Protein AF-E7R074-F1 (afdb_monomer)

Mean predicted aligned error: 16.19 Å

pLDDT: mean 72.81, std 16.32, range [44.53, 93.94]

Organism: NCBI:txid797209

Nearest PDB structures (foldseek):
  2k4d-assembly1_A  TM=3.672E-01  e=8.460E-02  Homo sapiens
  9c57-assembly1_K  TM=5.147E-01  e=5.067E+00  Homo sapiens

Solvent-accessible surface area (backbone atoms only — not comparable to full-atom values): 5712 Å² total; per-residue (Å²): 141,76,82,71,84,78,76,74,93,78,72,98,78,51,42,8,76,84,74,70,75,46,61,34,78,43,71,16,85,88,80,69,47,41,23,22,75,90,46,42,33,80,89,77,64,27,34,48,70,59,38,44,64,72,68,57,77,80,78,74,88,68,82,80,61,82,69,94,71,74,84,65,71,76,76,81,75,70,87,86,83,88,131

Radius of gyration: 26.93 Å; Cα contacts (8 Å, |Δi|>4): 70; chains: 1; bounding box: 84×59×19 Å

Sequence (83 aa):
MYVAPVFPSMSVTGLCQICEAAEATHDCDRCGALVCDEHWNRQSGFCVECAAELGVGEGERTPNGPGAEDITPPDTEDETHRF

Secondary structure (DSSP, 8-state):
-------------SB-TTTSSSB--EE-TTT--EE-TTTEETTTTEEHHHHHHHH-SSS-----PPP----------------

Structure (mmCIF, N/CA/C/O backbone):
data_AF-E7R074-F1
#
_entry.id   AF-E7R074-F1
#
loop_
_atom_site.group_PDB
_atom_site.id
_atom_site.type_symbol
_atom_site.label_atom_id
_atom_site.label_alt_id
_atom_site.label_comp_id
_atom_site.label_asym_id
_atom_site.label_entity_id
_atom_site.label_seq_id
_atom_site.pdbx_PDB_ins_code
_atom_site.Cartn_x
_atom_site.Cartn_y
_atom_site.Cartn_z
_atom_site.occupancy
_atom_site.B_iso_or_equiv
_atom_site.auth_seq_id
_atom_site.auth_comp_id
_atom_site.auth_asym_id
_atom_site.auth_atom_id
_atom_site.pdbx_PDB_model_num
ATOM 1 N N . MET A 1 1 ? -14.857 35.259 -8.907 1.00 52.59 1 MET A N 1
ATOM 2 C CA . MET A 1 1 ? -15.368 34.139 -8.087 1.00 5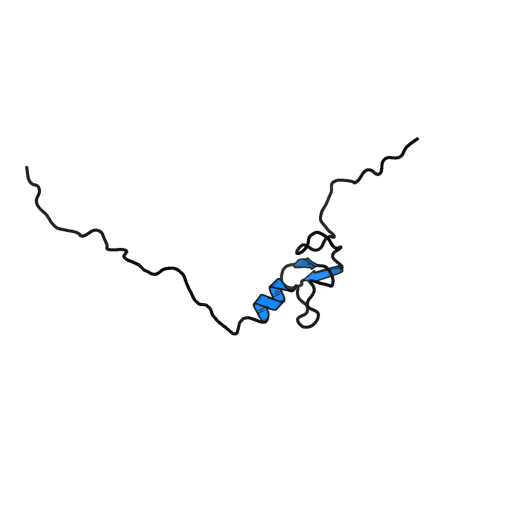2.59 1 MET A CA 1
ATOM 3 C C . MET A 1 1 ? -15.221 32.839 -8.873 1.00 52.59 1 MET A C 1
ATOM 5 O O . MET A 1 1 ? -16.192 32.318 -9.389 1.00 52.59 1 MET A O 1
ATOM 9 N N . TYR A 1 2 ? -13.988 32.357 -9.027 1.00 59.25 2 TYR A N 1
ATOM 10 C CA . TYR A 1 2 ? -13.717 30.992 -9.476 1.00 59.25 2 TYR A CA 1
ATOM 11 C C . TYR A 1 2 ? -12.984 30.342 -8.314 1.00 59.25 2 TYR A C 1
ATOM 13 O O . TYR A 1 2 ? -11.865 30.736 -7.991 1.00 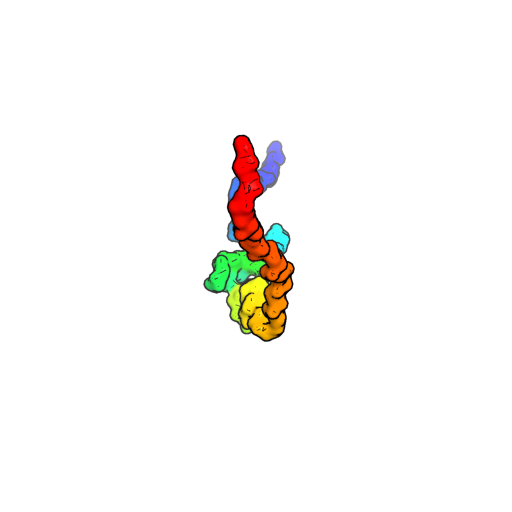59.25 2 TYR A O 1
ATOM 21 N N . VAL A 1 3 ? -13.669 29.446 -7.612 1.00 55.59 3 VAL A N 1
ATOM 22 C CA . VAL A 1 3 ? -13.052 28.633 -6.569 1.00 55.59 3 VAL A CA 1
ATOM 23 C C . VAL A 1 3 ? -12.262 27.572 -7.325 1.00 55.59 3 VAL A C 1
ATOM 25 O O . VAL A 1 3 ? -12.846 26.655 -7.894 1.00 55.59 3 VAL A O 1
ATOM 28 N N . ALA A 1 4 ? -10.950 27.763 -7.453 1.00 57.28 4 ALA A N 1
ATOM 29 C CA . ALA A 1 4 ? -10.082 26.709 -7.957 1.00 57.28 4 ALA A CA 1
ATOM 30 C C . ALA A 1 4 ? -10.184 25.515 -6.989 1.00 57.28 4 ALA A C 1
ATOM 32 O O . ALA A 1 4 ? -10.103 25.739 -5.776 1.00 57.28 4 ALA A O 1
ATOM 33 N N . PRO A 1 5 ? -10.367 24.270 -7.465 1.00 61.53 5 PRO A N 1
ATOM 34 C CA . PRO A 1 5 ? -10.214 23.105 -6.612 1.00 61.53 5 PRO A CA 1
ATOM 35 C C . PRO A 1 5 ? -8.740 23.031 -6.214 1.00 61.53 5 PRO A C 1
ATOM 37 O O . PRO A 1 5 ? -7.876 22.623 -6.987 1.00 61.53 5 PRO A O 1
ATOM 40 N N . VAL A 1 6 ? -8.444 23.516 -5.012 1.00 56.78 6 VAL A N 1
ATOM 41 C CA . VAL A 1 6 ? -7.175 23.272 -4.338 1.00 56.78 6 VAL A CA 1
ATOM 42 C C . VAL A 1 6 ? -7.129 21.766 -4.111 1.00 56.78 6 VAL A C 1
ATOM 44 O O . VAL A 1 6 ? -7.853 21.269 -3.259 1.00 56.78 6 VAL A O 1
ATOM 47 N N . PHE A 1 7 ? -6.343 21.038 -4.902 1.00 61.38 7 PHE A N 1
ATOM 48 C CA . PHE A 1 7 ? -5.918 19.686 -4.552 1.00 61.38 7 PHE A CA 1
ATOM 49 C C . PHE A 1 7 ? -4.869 19.837 -3.444 1.00 61.38 7 PHE A C 1
ATOM 51 O O . PHE A 1 7 ? -3.767 20.312 -3.733 1.00 61.38 7 PHE A O 1
ATOM 58 N N . PRO A 1 8 ? -5.185 19.532 -2.172 1.00 55.88 8 PRO A N 1
ATOM 59 C CA . PRO A 1 8 ? -4.194 19.592 -1.116 1.00 55.88 8 PRO A CA 1
ATOM 60 C C . PRO A 1 8 ? -3.188 18.461 -1.331 1.00 55.88 8 PRO A C 1
ATOM 62 O O . PRO A 1 8 ? -3.498 17.277 -1.242 1.00 55.88 8 PRO A O 1
ATOM 65 N N . SER A 1 9 ? -1.953 18.840 -1.613 1.00 71.75 9 SER A N 1
ATOM 66 C CA . SER A 1 9 ? -0.780 18.001 -1.426 1.00 71.75 9 SER A CA 1
ATOM 67 C C . SER A 1 9 ? -0.631 17.655 0.065 1.00 71.75 9 SER A C 1
ATOM 69 O O . SER A 1 9 ? -0.081 18.466 0.804 1.00 71.75 9 SER A O 1
ATOM 71 N N . MET A 1 10 ? -1.190 16.508 0.486 1.00 48.50 10 MET A N 1
ATOM 72 C CA . MET A 1 10 ? -0.941 15.685 1.699 1.00 48.50 10 MET A CA 1
ATOM 73 C C . MET A 1 10 ? -2.103 14.665 1.783 1.00 48.50 10 MET A C 1
ATOM 75 O O . MET A 1 10 ? -3.222 15.074 2.060 1.00 48.50 10 MET A O 1
ATOM 79 N N . SER A 1 11 ? -2.012 13.358 1.517 1.00 44.53 11 SER A N 1
ATOM 80 C CA . SER A 1 11 ? -0.920 12.377 1.495 1.00 44.53 11 SER A CA 1
ATOM 81 C C . SER A 1 11 ? -1.421 11.158 0.684 1.00 44.53 11 SER A C 1
ATOM 83 O O . SER A 1 11 ? -2.630 10.919 0.652 1.00 44.53 11 SER A O 1
ATOM 85 N N . VAL A 1 12 ? -0.557 10.364 0.038 1.00 56.84 12 VAL A N 1
ATOM 86 C CA . VAL A 1 12 ? -0.950 9.058 -0.549 1.00 56.84 12 VAL A CA 1
ATOM 87 C C . VAL A 1 12 ? -1.272 8.087 0.598 1.00 56.84 12 VAL A C 1
ATOM 89 O O . VAL A 1 12 ? -0.456 7.269 0.993 1.00 56.84 12 VAL A O 1
ATOM 92 N N . THR A 1 13 ? -2.438 8.240 1.221 1.00 59.72 13 THR A N 1
ATOM 93 C CA . THR A 1 13 ? -2.893 7.423 2.367 1.00 59.72 13 THR A CA 1
ATOM 94 C C . THR A 1 13 ? -4.190 6.676 2.076 1.00 59.72 13 THR A C 1
ATOM 96 O O . THR A 1 13 ? -4.838 6.185 2.990 1.00 59.72 13 THR A O 1
ATOM 99 N N . GLY A 1 14 ? -4.578 6.584 0.805 1.00 70.00 14 GLY A N 1
ATOM 100 C CA . GLY A 1 14 ? -5.796 5.881 0.402 1.00 70.00 14 GLY A CA 1
ATOM 101 C C . GLY A 1 14 ? -5.754 5.307 -1.006 1.00 70.00 14 GLY A C 1
ATOM 102 O O . GLY A 1 14 ? -6.795 4.899 -1.497 1.00 70.00 14 GLY A O 1
ATOM 103 N N . LEU A 1 15 ? -4.593 5.281 -1.668 1.00 87.50 15 LEU A N 1
ATOM 104 C CA . LEU A 1 15 ? -4.436 4.594 -2.951 1.00 87.50 15 LEU A CA 1
ATOM 105 C C . LEU A 1 15 ? -3.785 3.235 -2.726 1.00 87.50 15 LEU A C 1
ATOM 107 O O . LEU A 1 15 ? -2.999 3.053 -1.796 1.00 87.50 15 LEU A O 1
ATOM 111 N N . CYS A 1 16 ? -4.123 2.290 -3.593 1.00 90.31 16 CYS A N 1
ATOM 112 C CA . CYS A 1 16 ? -3.503 0.985 -3.633 1.00 90.31 16 CYS A CA 1
ATOM 113 C C . CYS A 1 16 ? -1.999 1.157 -3.830 1.00 90.31 16 CYS A C 1
ATOM 115 O O . CYS A 1 16 ? -1.569 1.700 -4.840 1.00 90.31 16 CYS A O 1
ATOM 117 N N . GLN A 1 17 ? -1.200 0.650 -2.898 1.00 86.56 17 GLN A N 1
ATOM 118 C CA . GLN A 1 17 ? 0.258 0.772 -2.956 1.00 86.56 17 GLN A CA 1
ATOM 119 C C . GLN A 1 17 ? 0.909 -0.103 -4.040 1.00 86.56 17 GLN A C 1
ATOM 121 O O . GLN A 1 17 ? 2.118 -0.037 -4.220 1.00 86.56 17 GLN A O 1
ATOM 126 N N . ILE A 1 18 ? 0.115 -0.912 -4.751 1.00 87.31 18 ILE A N 1
ATOM 127 C CA . ILE A 1 18 ? 0.576 -1.785 -5.839 1.00 87.31 18 ILE A CA 1
ATOM 128 C C . ILE A 1 18 ? 0.392 -1.108 -7.197 1.00 87.31 18 ILE A C 1
ATOM 130 O O . ILE A 1 18 ? 1.322 -1.066 -7.993 1.00 87.31 18 ILE A O 1
ATOM 134 N N . CYS A 1 19 ? -0.800 -0.575 -7.482 1.00 90.75 19 CYS A N 1
ATOM 135 C CA . CYS A 1 19 ? -1.068 0.079 -8.768 1.00 90.75 19 CYS A CA 1
ATOM 136 C C . CYS A 1 19 ? -1.061 1.603 -8.716 1.00 90.75 19 CYS A C 1
ATOM 138 O O . CYS A 1 19 ? -1.092 2.230 -9.771 1.00 90.75 19 CYS A O 1
ATOM 140 N N . GLU A 1 20 ? -1.106 2.191 -7.520 1.00 86.31 20 GLU A N 1
ATOM 141 C CA . GLU A 1 20 ? -1.104 3.638 -7.257 1.00 86.31 20 GLU A CA 1
ATOM 142 C C . GLU A 1 20 ? -2.196 4.424 -8.009 1.00 86.31 20 GLU A C 1
ATOM 144 O O . GLU A 1 20 ? -2.163 5.649 -8.086 1.00 86.31 20 GLU A O 1
ATOM 149 N N . ALA A 1 21 ? -3.190 3.716 -8.549 1.00 84.38 21 ALA A N 1
ATOM 150 C CA . ALA A 1 21 ? -4.204 4.259 -9.446 1.00 84.38 21 ALA A CA 1
ATOM 151 C C . ALA A 1 21 ? -5.623 4.124 -8.886 1.00 84.38 21 ALA A C 1
ATOM 153 O O . ALA A 1 21 ? -6.476 4.965 -9.157 1.00 84.38 21 ALA A O 1
ATOM 154 N N . ALA A 1 22 ? -5.881 3.065 -8.117 1.00 86.06 22 ALA A N 1
ATOM 155 C CA . ALA A 1 22 ? -7.177 2.798 -7.501 1.00 86.06 22 ALA A CA 1
ATOM 156 C C . ALA A 1 22 ? -7.150 3.122 -6.007 1.00 86.06 22 ALA A C 1
ATOM 158 O O . ALA A 1 22 ? -6.103 3.012 -5.372 1.00 86.06 22 ALA A O 1
ATOM 159 N N . GLU A 1 23 ? -8.303 3.461 -5.436 1.00 87.12 23 GLU A N 1
ATOM 160 C CA . GLU A 1 23 ? -8.444 3.627 -3.990 1.00 87.12 23 GLU A CA 1
ATOM 161 C C . GLU A 1 23 ? -8.265 2.283 -3.271 1.00 87.12 23 GLU A C 1
ATOM 163 O O . GLU A 1 23 ? -8.765 1.241 -3.703 1.00 87.12 23 GLU A O 1
ATOM 168 N N . ALA A 1 24 ? -7.512 2.300 -2.177 1.00 89.44 24 ALA A N 1
ATOM 169 C CA . ALA A 1 24 ? -7.346 1.143 -1.324 1.00 89.44 24 ALA A CA 1
ATOM 170 C C . ALA A 1 24 ? -8.614 0.912 -0.500 1.00 89.44 24 ALA A C 1
ATOM 172 O O . ALA A 1 24 ? -9.172 1.835 0.087 1.00 89.44 24 ALA A O 1
ATOM 173 N N . THR A 1 25 ? -9.063 -0.338 -0.465 1.00 90.56 25 THR A N 1
ATOM 174 C CA . THR A 1 25 ? -10.275 -0.770 0.249 1.00 90.56 25 THR A CA 1
ATOM 175 C C . THR A 1 25 ? -9.961 -1.838 1.294 1.00 90.56 25 THR A C 1
AT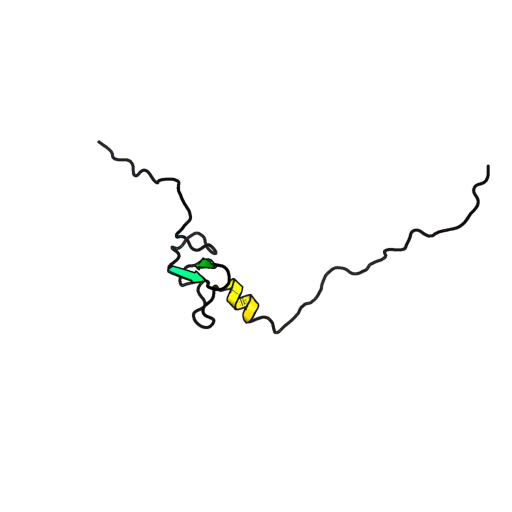OM 177 O O . THR A 1 25 ? -10.710 -1.982 2.255 1.00 90.56 25 THR A O 1
ATOM 180 N N . HIS A 1 26 ? -8.838 -2.544 1.137 1.00 89.62 26 HIS A N 1
ATOM 181 C CA . HIS A 1 26 ? -8.388 -3.609 2.030 1.00 89.62 26 HIS A CA 1
ATOM 182 C C . HIS A 1 26 ? -6.995 -3.295 2.568 1.00 89.62 26 HIS A C 1
ATOM 184 O O . HIS A 1 26 ? -6.147 -2.775 1.838 1.00 89.62 26 HIS A O 1
ATOM 190 N N . ASP A 1 27 ? -6.747 -3.638 3.826 1.00 90.50 27 ASP A N 1
ATOM 191 C CA . ASP A 1 27 ? -5.421 -3.627 4.431 1.00 90.50 27 ASP A CA 1
ATOM 192 C C . ASP A 1 27 ? -4.875 -5.054 4.546 1.00 90.50 27 ASP A C 1
ATOM 194 O O . ASP A 1 27 ? -5.584 -6.002 4.866 1.00 90.50 27 ASP A O 1
ATOM 198 N N . CYS A 1 28 ? -3.598 -5.230 4.218 1.00 90.94 28 CYS A N 1
ATOM 199 C CA . CYS A 1 28 ? -2.933 -6.518 4.344 1.00 90.94 28 CYS A CA 1
ATOM 200 C C . CYS A 1 28 ? -2.375 -6.699 5.754 1.00 90.94 28 CYS A C 1
ATOM 202 O O . CYS A 1 28 ? -1.371 -6.075 6.090 1.00 90.94 28 CYS A O 1
ATOM 204 N N . ASP A 1 29 ? -2.925 -7.637 6.528 1.00 86.69 29 ASP A N 1
ATOM 205 C CA . ASP A 1 29 ? -2.452 -7.958 7.886 1.00 86.69 29 ASP A CA 1
ATOM 206 C C . ASP A 1 29 ? -0.971 -8.380 7.951 1.00 86.69 29 ASP A C 1
ATOM 208 O O . ASP A 1 29 ? -0.326 -8.262 8.993 1.00 86.69 29 ASP A O 1
ATOM 212 N N . ARG A 1 30 ? -0.400 -8.888 6.847 1.00 86.62 30 ARG A N 1
ATOM 213 C CA . ARG A 1 30 ? 0.997 -9.354 6.812 1.00 86.62 30 ARG A CA 1
ATOM 214 C C . ARG A 1 30 ? 2.003 -8.215 6.666 1.00 86.62 30 ARG A C 1
ATOM 216 O O . ARG A 1 30 ? 3.009 -8.203 7.369 1.00 86.62 30 ARG A O 1
ATOM 223 N N . CYS A 1 31 ? 1.786 -7.310 5.715 1.00 90.94 31 CYS A N 1
ATOM 224 C CA . CYS A 1 31 ? 2.744 -6.247 5.386 1.00 90.94 31 CYS A CA 1
ATOM 225 C C . CYS A 1 31 ? 2.264 -4.839 5.763 1.00 90.94 31 CYS A C 1
ATOM 227 O O . CYS A 1 31 ? 3.044 -3.896 5.677 1.00 90.94 31 CYS A O 1
ATOM 229 N N . GLY A 1 32 ? 1.003 -4.686 6.172 1.00 88.75 32 GLY A N 1
ATOM 230 C CA . GLY A 1 32 ? 0.372 -3.402 6.472 1.00 88.75 32 GLY A CA 1
ATOM 231 C C . GLY A 1 32 ? 0.049 -2.554 5.239 1.00 88.75 32 GLY A C 1
ATOM 232 O O . GLY A 1 32 ? -0.274 -1.379 5.388 1.00 88.75 32 GLY A O 1
ATOM 233 N N . ALA A 1 33 ? 0.163 -3.110 4.026 1.00 89.50 33 ALA A N 1
ATOM 234 C CA . ALA A 1 33 ? -0.078 -2.369 2.792 1.00 89.50 33 ALA A CA 1
ATOM 235 C C . ALA A 1 33 ? -1.574 -2.175 2.521 1.00 89.50 33 ALA A C 1
ATOM 237 O O . ALA A 1 33 ? -2.374 -3.099 2.688 1.00 89.50 33 ALA A O 1
ATOM 238 N N . LEU A 1 34 ? -1.923 -0.989 2.027 1.00 91.12 34 LEU A N 1
ATOM 239 C CA . LEU A 1 34 ? -3.271 -0.639 1.586 1.00 91.12 34 LEU A CA 1
ATOM 240 C C . LEU A 1 34 ? -3.452 -1.012 0.106 1.00 91.12 34 LEU A C 1
ATOM 242 O O . LEU A 1 34 ? -2.701 -0.547 -0.755 1.00 91.12 34 LEU A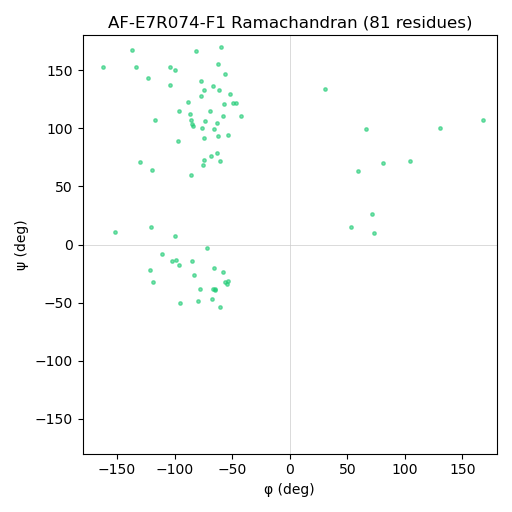 O 1
ATOM 246 N N . VAL A 1 35 ? -4.440 -1.853 -0.211 1.00 91.38 35 VAL A N 1
ATOM 247 C CA . VAL A 1 35 ? -4.668 -2.396 -1.561 1.00 91.38 35 VAL A CA 1
ATOM 248 C C . VAL A 1 35 ? -6.132 -2.318 -1.999 1.00 91.38 35 VAL A C 1
ATOM 250 O O . VAL A 1 35 ? -7.055 -2.297 -1.186 1.00 91.38 35 VAL A O 1
ATOM 253 N N . CYS A 1 36 ? -6.362 -2.234 -3.309 1.00 93.94 36 CYS A N 1
ATOM 254 C CA . CYS A 1 36 ? -7.703 -2.315 -3.891 1.00 93.94 36 CYS A CA 1
ATOM 255 C C . CYS A 1 36 ? -8.160 -3.779 -4.034 1.00 93.94 36 CYS A C 1
ATOM 257 O O . CYS A 1 36 ? -7.339 -4.693 -3.955 1.00 93.94 36 CYS A O 1
ATOM 259 N N . ASP A 1 37 ? -9.452 -4.007 -4.295 1.00 91.25 37 ASP A N 1
ATOM 260 C CA . ASP A 1 37 ? -10.027 -5.350 -4.497 1.00 91.25 37 ASP A CA 1
ATOM 261 C C . ASP A 1 37 ? -9.321 -6.187 -5.576 1.00 91.25 37 ASP A C 1
ATOM 263 O O . ASP A 1 37 ? -9.266 -7.405 -5.449 1.00 91.25 37 ASP A O 1
ATOM 267 N N . GLU A 1 38 ? -8.766 -5.550 -6.612 1.00 91.50 38 GLU A N 1
ATOM 268 C CA . GLU A 1 38 ? -8.015 -6.226 -7.685 1.00 91.50 38 GLU A CA 1
ATOM 269 C C . GLU A 1 38 ? -6.724 -6.875 -7.158 1.00 91.50 38 GLU A C 1
ATOM 271 O O . GLU A 1 38 ? -6.357 -7.980 -7.546 1.00 91.50 38 GLU A O 1
ATOM 276 N N . HIS A 1 39 ? -6.039 -6.197 -6.233 1.00 93.12 39 HIS A N 1
ATOM 277 C CA . HIS A 1 39 ? -4.776 -6.660 -5.655 1.00 93.12 39 HIS A CA 1
ATOM 278 C C . HIS A 1 39 ? -4.951 -7.317 -4.279 1.00 93.12 39 HIS A C 1
ATOM 280 O O . HIS A 1 39 ? -3.965 -7.653 -3.613 1.00 93.12 39 HIS A O 1
ATOM 286 N N . TRP A 1 40 ? -6.199 -7.524 -3.860 1.00 92.25 40 TRP A N 1
ATOM 287 C CA . TRP A 1 40 ? -6.560 -8.252 -2.656 1.00 92.25 40 TRP A CA 1
ATOM 288 C C . TRP A 1 40 ? -6.883 -9.708 -2.990 1.00 92.25 40 TRP A C 1
ATOM 290 O O . TRP A 1 40 ? -7.873 -10.017 -3.658 1.00 92.25 40 TRP A O 1
ATOM 300 N N . ASN A 1 41 ? -6.076 -10.640 -2.488 1.00 91.06 41 ASN A N 1
ATOM 301 C CA . ASN A 1 41 ? -6.358 -12.056 -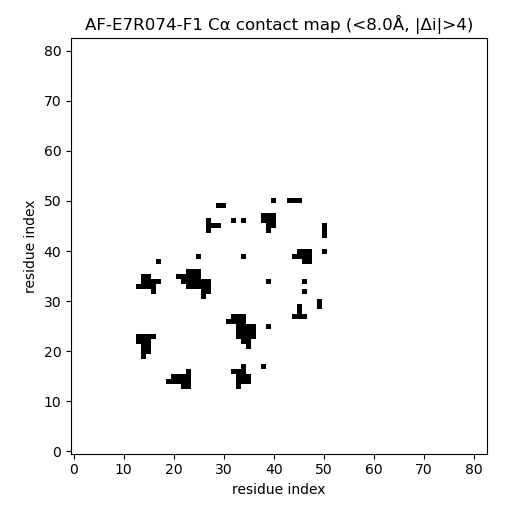2.649 1.00 91.06 41 ASN A CA 1
ATOM 302 C C . ASN A 1 41 ? -7.325 -12.521 -1.552 1.00 91.06 41 ASN A C 1
ATOM 304 O O . ASN A 1 41 ? -6.934 -12.798 -0.420 1.00 91.06 41 ASN A O 1
ATOM 308 N N . ARG A 1 42 ? -8.604 -12.671 -1.912 1.00 87.00 42 ARG A N 1
ATOM 309 C CA . ARG A 1 42 ? -9.658 -13.148 -0.997 1.00 87.00 42 ARG A CA 1
ATOM 310 C C . ARG A 1 42 ? -9.485 -14.598 -0.541 1.00 87.00 42 ARG A C 1
ATOM 312 O O . ARG A 1 42 ? -10.091 -14.981 0.453 1.00 87.00 42 ARG A O 1
ATOM 319 N N . GLN A 1 43 ? -8.721 -15.415 -1.267 1.00 84.62 43 GLN A N 1
ATOM 320 C CA . GLN A 1 43 ? -8.504 -16.819 -0.907 1.00 84.62 43 GLN A CA 1
ATOM 321 C C . GLN A 1 43 ? -7.481 -16.954 0.220 1.00 84.62 43 GLN A C 1
ATOM 323 O O . GLN A 1 43 ? -7.655 -17.794 1.097 1.00 84.62 43 GLN A O 1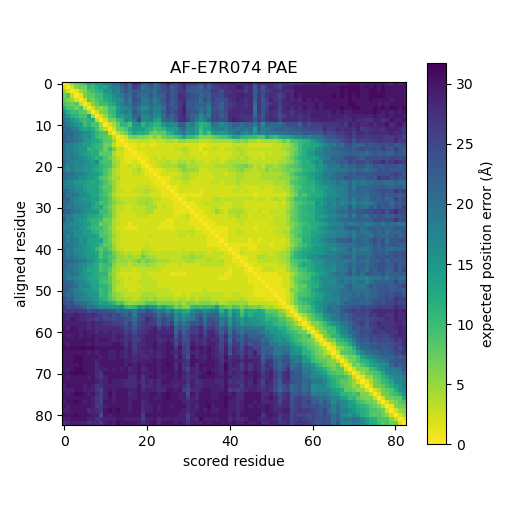
ATOM 328 N N . SER A 1 44 ? -6.431 -16.132 0.199 1.00 84.75 44 SER A N 1
ATOM 329 C CA . SER A 1 44 ? -5.395 -16.120 1.233 1.00 84.75 44 SER A CA 1
ATOM 330 C C . SER A 1 44 ? -5.625 -15.059 2.312 1.00 84.75 44 SER A C 1
ATOM 332 O O . SER A 1 44 ? -5.044 -15.175 3.385 1.00 84.75 44 SER A O 1
ATOM 334 N N . GLY A 1 45 ? -6.469 -14.055 2.052 1.00 88.38 45 GLY A N 1
ATOM 335 C CA . GLY A 1 45 ? -6.691 -12.924 2.956 1.00 88.38 45 GLY A CA 1
ATOM 336 C C . GLY A 1 45 ? -5.500 -11.964 3.018 1.00 88.38 45 GLY A C 1
ATOM 337 O O . GLY A 1 45 ? -5.288 -11.323 4.038 1.00 88.38 45 GLY A O 1
ATOM 338 N N . PHE A 1 46 ? -4.694 -11.896 1.955 1.00 91.81 46 PHE A N 1
ATOM 339 C CA . PHE A 1 46 ? -3.507 -11.041 1.877 1.00 91.81 46 PHE A CA 1
ATOM 340 C C . PHE A 1 46 ? -3.423 -10.341 0.516 1.00 91.81 46 PHE A C 1
ATOM 342 O O . PHE A 1 46 ? -4.099 -10.727 -0.438 1.00 91.81 46 PHE A O 1
ATOM 349 N N . CYS A 1 47 ? -2.552 -9.335 0.382 1.00 93.38 47 CYS A N 1
ATOM 350 C CA . CYS A 1 47 ? -2.254 -8.763 -0.934 1.00 93.38 47 CYS A CA 1
ATOM 351 C C . CYS A 1 47 ? -1.625 -9.807 -1.873 1.00 93.38 47 CYS A C 1
ATOM 353 O O . CYS A 1 47 ? -1.004 -10.769 -1.415 1.00 93.38 47 CYS A O 1
ATOM 355 N N . VAL A 1 48 ? -1.756 -9.615 -3.188 1.00 90.44 48 VAL A N 1
ATOM 356 C CA . VAL A 1 48 ? -1.256 -10.564 -4.202 1.00 90.44 48 VAL A CA 1
ATOM 357 C C . VAL A 1 48 ? 0.244 -10.868 -4.093 1.00 90.44 48 VAL A C 1
ATOM 359 O O . VAL A 1 48 ? 0.632 -12.003 -4.340 1.00 90.44 48 VAL A O 1
ATOM 362 N N . GLU A 1 49 ? 1.076 -9.919 -3.655 1.00 89.31 49 GLU A N 1
ATOM 363 C CA . GLU A 1 49 ? 2.513 -10.147 -3.419 1.00 89.31 49 GLU A CA 1
ATOM 364 C C . GLU A 1 49 ? 2.754 -11.095 -2.239 1.00 89.31 49 GLU A C 1
ATOM 366 O O . GLU A 1 49 ? 3.498 -12.066 -2.342 1.00 89.31 49 GLU A O 1
ATOM 371 N N . CYS A 1 50 ? 2.067 -10.860 -1.118 1.00 91.44 50 CYS A N 1
ATOM 372 C CA . CYS A 1 50 ? 2.135 -11.744 0.044 1.00 91.44 50 CYS A CA 1
ATOM 373 C C . CYS A 1 50 ? 1.515 -13.113 -0.254 1.00 91.44 50 CYS A C 1
ATOM 375 O O . CYS A 1 50 ? 2.015 -14.133 0.206 1.00 91.44 50 CYS A O 1
ATOM 377 N N . ALA A 1 51 ? 0.424 -13.142 -1.016 1.00 88.19 51 ALA A N 1
ATOM 378 C CA . ALA A 1 51 ? -0.222 -14.373 -1.436 1.00 88.19 51 ALA A CA 1
ATOM 379 C C . ALA A 1 51 ? 0.681 -15.193 -2.365 1.00 88.19 51 ALA A C 1
ATOM 381 O O . ALA A 1 51 ? 0.719 -16.412 -2.225 1.00 88.19 51 ALA A O 1
ATOM 382 N N . ALA A 1 52 ? 1.424 -14.540 -3.265 1.00 85.56 52 ALA A N 1
ATOM 383 C CA . ALA A 1 52 ? 2.435 -15.193 -4.084 1.00 85.56 52 ALA A CA 1
ATOM 384 C C . ALA A 1 52 ? 3.506 -15.817 -3.184 1.00 85.56 52 ALA A C 1
ATOM 386 O O . ALA A 1 52 ? 3.683 -17.024 -3.219 1.00 85.56 52 ALA A O 1
ATOM 387 N N . GLU A 1 53 ? 4.111 -15.058 -2.273 1.00 84.50 53 GLU A N 1
ATOM 388 C CA . GLU A 1 53 ? 5.119 -15.577 -1.331 1.00 84.50 53 GLU A CA 1
ATOM 389 C C . GLU A 1 53 ? 4.638 -16.787 -0.503 1.00 84.50 53 GLU A C 1
ATOM 391 O O . GLU A 1 53 ? 5.421 -17.679 -0.184 1.00 84.50 53 GLU A O 1
ATOM 396 N N . LEU A 1 54 ? 3.346 -16.834 -0.157 1.00 80.38 54 LEU A N 1
ATOM 397 C CA . LEU A 1 54 ? 2.732 -17.945 0.580 1.00 80.38 54 LEU A CA 1
ATOM 398 C C . LEU A 1 54 ? 2.322 -19.129 -0.317 1.00 80.38 54 LEU A C 1
ATOM 400 O O . LEU A 1 54 ? 2.234 -20.252 0.174 1.00 80.38 54 LEU A O 1
ATOM 404 N N . GLY A 1 55 ? 2.044 -18.885 -1.601 1.00 68.75 55 GLY A N 1
ATOM 405 C CA . G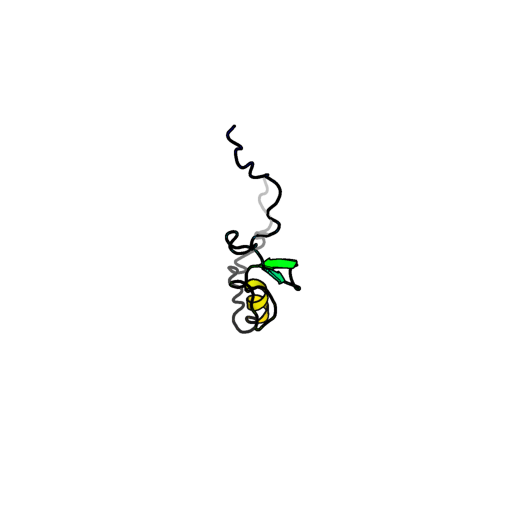LY A 1 55 ? 1.587 -19.872 -2.588 1.00 68.75 55 GLY A CA 1
ATOM 406 C C . GLY A 1 55 ? 2.681 -20.419 -3.513 1.00 68.75 55 GLY A C 1
ATOM 407 O O . GLY A 1 55 ? 2.465 -21.432 -4.171 1.00 68.75 55 GLY A O 1
ATOM 408 N N . VAL A 1 56 ? 3.860 -19.797 -3.548 1.00 52.44 56 VAL A N 1
ATOM 409 C CA . VAL A 1 56 ? 5.069 -20.293 -4.223 1.00 52.44 56 VAL A CA 1
ATOM 410 C C . VAL A 1 56 ? 6.199 -20.485 -3.212 1.00 52.44 56 VAL A C 1
ATOM 412 O O . VAL A 1 56 ? 7.256 -19.867 -3.261 1.00 52.44 56 VAL A O 1
ATOM 415 N N . GLY A 1 57 ? 5.960 -21.416 -2.290 1.00 47.44 57 GLY A N 1
ATOM 416 C CA . GLY A 1 57 ? 7.017 -22.272 -1.750 1.00 47.44 57 GLY A CA 1
ATOM 417 C C . GLY A 1 57 ? 7.278 -23.513 -2.618 1.00 47.44 57 GLY A C 1
ATOM 418 O O . GLY A 1 57 ? 8.321 -24.146 -2.465 1.00 47.44 57 GLY A O 1
ATOM 419 N N . GLU A 1 58 ? 6.385 -23.848 -3.558 1.00 52.00 58 GLU A N 1
ATOM 420 C CA . GLU A 1 58 ? 6.564 -24.972 -4.480 1.00 52.00 58 GLU A CA 1
ATOM 421 C C . GLU A 1 58 ? 7.134 -24.507 -5.827 1.00 52.00 58 GLU A C 1
ATOM 423 O O . GLU A 1 58 ? 6.407 -24.236 -6.779 1.00 52.00 58 GLU A O 1
ATOM 428 N N . GLY A 1 59 ? 8.465 -24.471 -5.912 1.00 53.47 59 GLY A N 1
ATOM 429 C CA . GLY A 1 59 ? 9.168 -24.590 -7.189 1.00 53.47 59 GLY A CA 1
ATOM 430 C C . GLY A 1 59 ? 10.227 -23.528 -7.442 1.00 53.47 59 GLY A C 1
ATOM 431 O O . GLY A 1 59 ? 9.936 -22.450 -7.938 1.00 53.47 59 GLY A O 1
ATOM 432 N N . GLU A 1 60 ? 11.476 -23.931 -7.216 1.00 48.12 60 GLU A N 1
ATOM 433 C CA . GLU A 1 60 ? 12.662 -23.367 -7.861 1.00 48.12 60 GLU A CA 1
ATOM 434 C C . GLU A 1 60 ? 13.208 -22.054 -7.270 1.00 48.12 60 GLU A C 1
ATOM 436 O O . GLU A 1 60 ? 13.346 -21.017 -7.918 1.00 48.12 60 GLU A O 1
ATOM 441 N N . ARG A 1 61 ? 13.771 -22.183 -6.063 1.00 49.72 61 ARG A N 1
ATOM 442 C CA . ARG A 1 61 ? 15.141 -21.689 -5.898 1.00 49.72 61 ARG A CA 1
ATOM 443 C C . ARG A 1 61 ? 15.982 -22.358 -6.988 1.00 49.72 61 ARG A C 1
ATOM 445 O O . ARG A 1 61 ? 16.502 -23.442 -6.759 1.00 49.72 61 ARG A O 1
ATOM 452 N N . THR A 1 62 ? 16.173 -21.717 -8.131 1.00 46.78 62 THR A N 1
ATOM 453 C CA . THR A 1 62 ? 17.513 -21.772 -8.696 1.00 46.78 62 THR A CA 1
ATOM 454 C C . THR A 1 62 ? 18.266 -20.642 -8.017 1.00 46.78 62 THR A C 1
ATOM 456 O O . THR A 1 62 ? 17.996 -19.477 -8.325 1.00 46.78 62 THR A O 1
ATOM 459 N N . PRO A 1 63 ? 19.195 -20.926 -7.090 1.00 57.94 63 PRO A N 1
ATOM 460 C CA . PRO A 1 63 ? 20.296 -20.021 -6.843 1.00 57.94 63 PRO A CA 1
ATOM 461 C C . PRO A 1 63 ? 21.100 -19.966 -8.148 1.00 57.94 63 PRO A C 1
ATOM 463 O O . PRO A 1 63 ? 22.113 -20.629 -8.300 1.00 57.94 63 PRO A O 1
ATOM 466 N N . ASN A 1 64 ? 20.623 -19.199 -9.124 1.00 54.56 64 ASN A N 1
ATOM 467 C CA . ASN A 1 64 ? 21.457 -18.709 -10.208 1.00 54.56 64 ASN A CA 1
ATOM 468 C C . ASN A 1 64 ? 22.106 -17.414 -9.712 1.00 54.56 64 ASN A C 1
ATOM 470 O O . ASN A 1 64 ? 21.893 -16.332 -10.250 1.00 54.56 64 ASN A O 1
ATOM 474 N N . GLY A 1 65 ? 22.865 -17.536 -8.620 1.00 51.97 65 GLY A N 1
ATOM 475 C CA . GLY A 1 65 ? 24.060 -16.725 -8.474 1.00 51.97 65 GLY A CA 1
ATOM 476 C C . GLY A 1 65 ? 25.118 -17.375 -9.368 1.00 51.97 65 GLY A C 1
ATOM 477 O O . GLY A 1 65 ? 25.295 -18.593 -9.256 1.00 51.97 65 GLY A O 1
ATOM 478 N N . PRO A 1 66 ? 25.779 -16.634 -10.277 1.00 56.44 66 PRO A N 1
ATOM 479 C CA . PRO A 1 66 ? 26.961 -17.157 -10.943 1.00 56.44 66 PRO A CA 1
ATOM 480 C C . PRO A 1 66 ? 27.977 -17.567 -9.877 1.00 56.44 66 PRO A C 1
ATOM 482 O O . PRO A 1 66 ? 27.973 -17.051 -8.755 1.00 56.44 66 PRO A O 1
ATOM 485 N N . GLY A 1 67 ? 28.721 -18.613 -10.210 1.00 48.66 67 GLY A N 1
ATOM 486 C CA . GLY A 1 67 ? 29.320 -19.533 -9.269 1.00 48.66 67 GLY A CA 1
ATOM 487 C C . GLY A 1 67 ? 30.290 -18.881 -8.298 1.00 48.66 67 GLY A C 1
ATOM 488 O O . GLY A 1 67 ? 30.762 -17.760 -8.464 1.00 48.66 67 GLY A O 1
ATOM 489 N N . ALA A 1 68 ? 30.678 -19.673 -7.308 1.00 58.34 68 ALA A N 1
ATOM 490 C CA . ALA A 1 68 ? 32.021 -19.576 -6.773 1.00 58.34 68 ALA A CA 1
ATOM 491 C C . ALA A 1 68 ? 33.020 -19.888 -7.908 1.00 58.34 68 ALA A C 1
ATOM 493 O O . ALA A 1 68 ? 33.586 -20.975 -7.974 1.00 58.34 68 ALA A O 1
ATOM 494 N N . GLU A 1 69 ? 33.165 -18.972 -8.860 1.00 59.00 69 GLU A N 1
ATOM 495 C CA . GLU A 1 69 ? 34.276 -18.949 -9.787 1.00 59.00 69 GLU A CA 1
ATOM 496 C C . GLU A 1 69 ? 35.411 -18.203 -9.095 1.00 59.00 69 GLU A C 1
ATOM 498 O O . GLU A 1 69 ? 35.396 -16.991 -8.907 1.00 59.00 69 GLU A O 1
ATOM 503 N N . ASP A 1 70 ? 36.357 -19.017 -8.637 1.00 59.34 70 ASP A N 1
ATOM 504 C CA . ASP A 1 70 ? 37.766 -18.672 -8.593 1.00 59.34 70 ASP A CA 1
ATOM 505 C C . ASP A 1 70 ? 38.130 -17.441 -7.753 1.00 59.34 70 ASP A C 1
ATOM 507 O O . ASP A 1 70 ? 38.737 -16.478 -8.214 1.00 59.34 70 ASP A O 1
ATOM 511 N N . ILE A 1 71 ? 37.881 -17.525 -6.446 1.00 60.38 71 ILE A N 1
ATOM 512 C CA . ILE A 1 71 ? 38.826 -16.911 -5.510 1.00 60.38 71 ILE A CA 1
ATOM 513 C C . ILE A 1 71 ? 40.036 -17.848 -5.497 1.00 60.38 71 ILE A C 1
ATOM 515 O O . ILE A 1 71 ? 40.220 -18.610 -4.551 1.00 60.38 71 ILE A O 1
ATOM 519 N N . THR A 1 72 ? 40.826 -17.853 -6.575 1.00 66.75 72 THR A N 1
ATOM 520 C CA .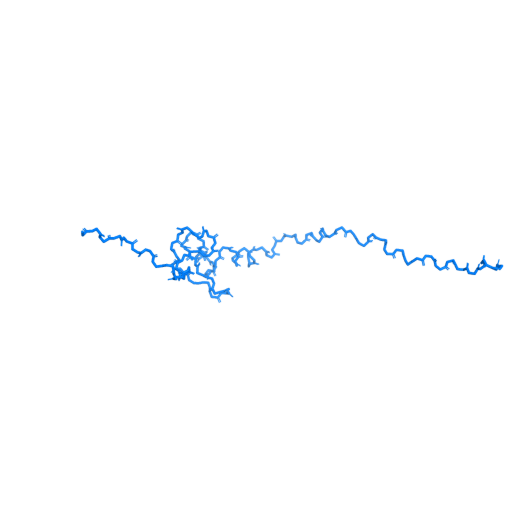 THR A 1 72 ? 42.215 -18.292 -6.478 1.00 66.75 72 THR A CA 1
ATOM 521 C C . THR A 1 72 ? 42.831 -17.365 -5.432 1.00 66.75 72 THR A C 1
ATOM 523 O O . THR A 1 72 ? 42.905 -16.155 -5.679 1.00 66.75 72 THR A O 1
ATOM 526 N N . PRO A 1 73 ? 43.192 -17.847 -4.222 1.00 64.69 73 PRO A N 1
ATOM 527 C CA . PRO A 1 73 ? 44.077 -17.059 -3.381 1.00 64.69 73 PRO A CA 1
ATOM 528 C C . PRO A 1 73 ? 45.277 -16.714 -4.266 1.00 64.69 73 PRO A C 1
ATOM 530 O O . PRO A 1 73 ? 45.764 -17.628 -4.935 1.00 64.69 73 PRO A O 1
ATOM 533 N N . PRO A 1 74 ? 45.690 -15.434 -4.361 1.00 68.75 74 PRO A N 1
ATOM 534 C CA . PRO A 1 74 ? 46.837 -15.081 -5.180 1.00 68.75 74 PRO A CA 1
ATOM 535 C C . PRO A 1 74 ? 47.955 -16.034 -4.795 1.00 68.75 74 PRO A C 1
ATOM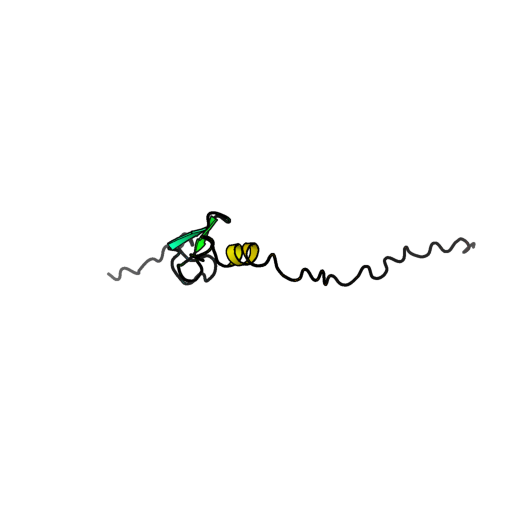 537 O O . PRO A 1 74 ? 48.254 -16.165 -3.604 1.00 68.75 74 PRO A O 1
ATOM 540 N N . ASP A 1 75 ? 48.437 -16.757 -5.804 1.00 61.41 75 ASP A N 1
ATOM 541 C CA . ASP A 1 75 ? 49.511 -17.721 -5.698 1.00 61.41 75 ASP A CA 1
ATOM 542 C C . ASP A 1 75 ? 50.584 -17.105 -4.801 1.00 61.41 75 ASP A C 1
ATOM 544 O O . ASP A 1 75 ? 51.186 -16.078 -5.122 1.00 61.41 75 ASP A O 1
ATOM 548 N N . THR A 1 76 ? 50.740 -17.654 -3.599 1.00 62.00 76 THR A N 1
ATOM 549 C CA . THR A 1 76 ? 51.963 -17.457 -2.835 1.00 62.00 76 THR A CA 1
ATOM 550 C C . THR A 1 76 ? 53.023 -18.335 -3.483 1.00 62.00 76 THR A C 1
ATOM 552 O O . THR A 1 76 ? 53.447 -19.325 -2.890 1.00 62.00 76 THR A O 1
ATOM 555 N N . GLU A 1 77 ? 53.426 -17.967 -4.696 1.00 59.62 77 GLU A N 1
ATOM 556 C CA . GLU A 1 77 ? 54.787 -18.144 -5.168 1.00 59.62 77 GLU A CA 1
ATOM 557 C C . GLU A 1 77 ? 55.581 -17.050 -4.440 1.00 59.62 77 GLU A C 1
ATOM 559 O O . GLU A 1 77 ? 55.436 -15.849 -4.660 1.00 59.62 77 GLU A O 1
ATOM 564 N N . ASP A 1 78 ? 56.123 -17.392 -3.278 1.00 57.25 78 ASP A N 1
ATOM 565 C CA . ASP A 1 78 ? 57.414 -18.072 -3.192 1.00 57.25 78 ASP A CA 1
ATOM 566 C C . ASP A 1 78 ? 58.501 -17.121 -3.694 1.00 57.25 78 ASP A C 1
ATOM 568 O O . ASP A 1 78 ? 58.652 -16.847 -4.877 1.00 57.25 78 ASP A O 1
ATOM 572 N N . GLU A 1 79 ? 59.149 -16.517 -2.702 1.00 62.12 79 GLU A N 1
ATOM 573 C CA . GLU A 1 79 ? 60.578 -16.248 -2.633 1.00 62.12 79 GLU A CA 1
ATOM 574 C C . GLU A 1 79 ? 61.330 -15.994 -3.958 1.00 62.12 79 GLU A C 1
ATOM 576 O O . GLU A 1 79 ? 61.359 -16.810 -4.869 1.00 62.12 79 GLU A O 1
ATOM 581 N N . THR A 1 80 ? 62.158 -14.939 -3.961 1.00 63.72 80 THR A N 1
ATOM 582 C CA . THR A 1 80 ? 63.283 -14.697 -4.899 1.00 63.72 80 THR A CA 1
ATOM 583 C C . THR A 1 80 ? 63.059 -13.639 -5.993 1.00 63.72 80 THR A C 1
ATOM 585 O O . THR A 1 80 ? 63.104 -13.916 -7.185 1.00 63.72 80 THR A O 1
ATOM 588 N N . HIS A 1 81 ? 63.029 -12.362 -5.602 1.00 61.00 81 HIS A N 1
ATOM 589 C CA . HIS A 1 81 ? 63.772 -11.326 -6.341 1.00 61.00 81 HIS A CA 1
ATOM 590 C C . HIS A 1 81 ? 64.612 -10.497 -5.367 1.00 61.00 81 HIS A C 1
ATOM 592 O O . HIS A 1 81 ? 64.358 -9.341 -5.046 1.00 61.00 81 HIS A O 1
ATOM 598 N N . ARG A 1 82 ? 65.651 -11.174 -4.877 1.00 66.50 82 ARG A N 1
ATOM 599 C CA . ARG A 1 82 ? 66.943 -10.583 -4.535 1.00 66.50 82 ARG A CA 1
ATOM 600 C C . ARG A 1 82 ? 67.384 -9.665 -5.680 1.00 66.50 82 ARG A C 1
ATOM 602 O O . ARG A 1 82 ? 67.513 -10.178 -6.783 1.00 66.50 82 ARG A O 1
ATOM 609 N N . PHE A 1 83 ? 67.621 -8.381 -5.410 1.00 57.47 83 PHE A N 1
ATOM 610 C CA . PHE A 1 83 ? 68.855 -7.622 -5.691 1.00 57.47 83 PHE A CA 1
ATOM 611 C C . PHE A 1 83 ? 68.746 -6.204 -5.125 1.00 57.47 83 PHE A C 1
ATOM 613 O O . PHE A 1 83 ? 67.681 -5.576 -5.295 1.00 57.47 83 PHE A O 1
#

Foldseek 3Di:
DDDDPPPDPDDLPFAFPPPSPHGFDAAAPPPRGGHHPVQQDPVVRGGVVVVCVVVPPPDDPPPPPPDPPDPPVPPPPDDDDDD